Protein AF-A0A564YZJ4-F1 (afdb_monomer)

Organism: Hymenolepis diminuta (NCBI:txid6216)

Secondary structure (DSSP, 8-state):
---PPPEEEEEES--BTTB-GGGGGS--TT-----PPTTPPSP--EEEEESS------------TTS--S------------

Foldseek 3Di:
DDDDFQKAWDDWPAWDPVAPQRLVNDDDPPRPHTDGDPPDDDDIDIDIDTPDDDDDDDDDDDDDPVGDDPDDDDDDDDPPDD

InterPro domains:
  IPR008979 Galactose-binding-like domain superfamily [SSF49785] (4-79)
  IPR048739 Centrosomal protein CEP104, N-terminal domain [PF21038] (33-79)
  IPR052607 Centrosomal protein 104 kDa-like [PTHR13371] (1-80)

pLDDT: mean 91.57, std 10.17, range [35.22, 97.94]

Mean predicted aligned error: 4.1 Å

Sequence (82 aa):
MLHKIKFRILHITSQDDQFPARELNHISPSTKGWRSAKNCPYPQQIVVELERPSRIRKIQILSHQYLIASKVEFFVGDSYGN

Solvent-accessible surface area (backbone atoms only — not comparable to full-atom values): 5852 Å² total; per-residue (Å²): 132,94,72,88,80,61,53,40,74,74,46,61,74,58,46,25,91,91,22,38,59,73,34,64,57,51,86,55,99,81,46,83,30,63,39,63,33,84,92,60,75,80,85,78,53,75,42,69,43,57,83,55,98,72,88,85,86,80,87,87,86,88,65,56,91,92,62,64,74,93,73,87,84,90,84,85,81,77,87,78,78,127

Structure (mmCIF, N/CA/C/O backbone):
data_AF-A0A564YZJ4-F1
#
_entry.id   AF-A0A564YZJ4-F1
#
loop_
_atom_site.group_PDB
_atom_site.id
_atom_site.type_symbol
_atom_site.label_atom_id
_atom_site.label_alt_id
_atom_site.label_comp_id
_atom_site.label_asym_id
_atom_site.label_entity_id
_atom_site.label_seq_id
_atom_site.pdbx_PDB_ins_code
_atom_site.Cartn_x
_atom_site.Cartn_y
_atom_site.Cartn_z
_atom_site.occupancy
_atom_site.B_iso_or_equiv
_atom_site.auth_seq_id
_atom_site.auth_comp_id
_atom_site.auth_asym_id
_atom_site.auth_atom_id
_atom_site.pdbx_PDB_model_num
ATOM 1 N N . MET A 1 1 ? -13.564 8.728 19.694 1.00 71.00 1 MET A N 1
ATOM 2 C CA . MET A 1 1 ? -12.264 9.272 19.235 1.00 71.00 1 MET A CA 1
ATOM 3 C C . MET A 1 1 ? -11.813 8.474 18.009 1.00 71.00 1 MET A C 1
ATOM 5 O O . MET A 1 1 ? -12.094 7.282 17.967 1.00 71.00 1 MET A O 1
ATOM 9 N N . LEU A 1 2 ? -11.213 9.095 16.987 1.00 81.69 2 LEU A N 1
ATOM 10 C CA . LEU A 1 2 ? -10.669 8.355 15.836 1.00 81.69 2 LEU A CA 1
ATOM 11 C C . LEU A 1 2 ? -9.359 7.678 16.257 1.00 81.69 2 LEU A C 1
ATOM 13 O O . LEU A 1 2 ? -8.450 8.357 16.717 1.00 81.69 2 LEU A O 1
ATOM 17 N N . HIS A 1 3 ? -9.268 6.360 16.094 1.00 89.56 3 HIS A N 1
ATOM 18 C CA . HIS A 1 3 ? -8.039 5.596 16.319 1.00 89.56 3 HIS A CA 1
ATOM 19 C C . HIS A 1 3 ? -7.508 5.012 15.006 1.00 89.56 3 HIS A C 1
ATOM 21 O O . HIS A 1 3 ? -8.291 4.707 14.099 1.00 89.56 3 HIS A O 1
ATOM 27 N N . LYS A 1 4 ? -6.186 4.833 14.915 1.00 91.25 4 LYS A N 1
ATOM 28 C CA . LYS A 1 4 ? -5.557 4.124 13.796 1.00 91.25 4 LYS A CA 1
ATOM 29 C C . LYS A 1 4 ? -5.997 2.659 13.834 1.00 91.25 4 LYS A C 1
ATOM 31 O O . LYS A 1 4 ? -5.779 1.979 14.832 1.00 91.25 4 LYS A O 1
ATOM 36 N N . ILE A 1 5 ? -6.614 2.194 12.752 1.00 93.75 5 ILE A N 1
ATOM 37 C CA . ILE A 1 5 ? -6.955 0.782 12.581 1.00 93.75 5 ILE A CA 1
ATOM 38 C C . ILE A 1 5 ? -5.681 0.070 12.132 1.00 93.75 5 ILE A C 1
ATOM 40 O O . ILE A 1 5 ? -5.062 0.467 11.142 1.00 93.75 5 ILE A O 1
ATOM 44 N N . LYS A 1 6 ? -5.263 -0.937 12.896 1.00 94.31 6 LYS A N 1
ATOM 45 C CA . LYS A 1 6 ? -4.147 -1.798 12.520 1.00 94.31 6 LYS A CA 1
ATOM 46 C C . LYS A 1 6 ? -4.605 -2.797 11.461 1.00 94.31 6 LYS A C 1
ATOM 48 O O . LYS A 1 6 ? -5.747 -3.259 11.480 1.00 94.31 6 LYS A O 1
ATOM 53 N N . PHE A 1 7 ? -3.703 -3.103 10.543 1.00 94.56 7 PHE A N 1
ATOM 54 C CA . PHE A 1 7 ? -3.928 -4.043 9.459 1.00 94.56 7 PHE A CA 1
ATOM 55 C C . PHE A 1 7 ? -2.636 -4.796 9.159 1.00 94.56 7 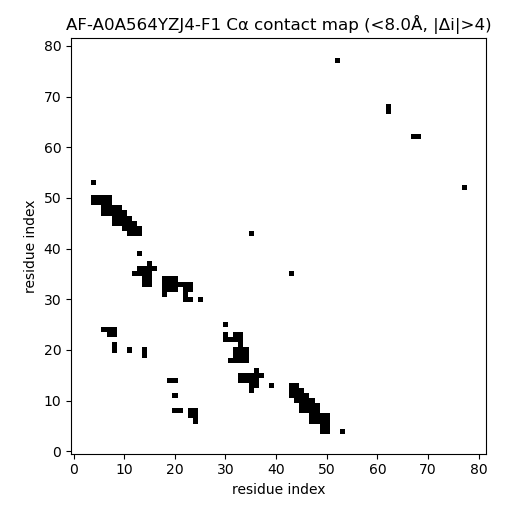PHE A C 1
ATOM 57 O O . PHE A 1 7 ? -1.551 -4.358 9.548 1.00 94.56 7 PHE A O 1
ATOM 64 N N . ARG A 1 8 ? -2.761 -5.889 8.413 1.00 95.06 8 ARG A N 1
ATOM 65 C CA . ARG A 1 8 ? -1.637 -6.575 7.777 1.00 95.06 8 ARG A CA 1
ATOM 66 C C . ARG A 1 8 ? -1.897 -6.763 6.291 1.00 95.06 8 ARG A C 1
ATOM 68 O O . ARG A 1 8 ? -3.046 -6.877 5.873 1.00 95.06 8 ARG A O 1
ATOM 75 N N . ILE A 1 9 ? -0.839 -6.816 5.494 1.00 96.00 9 ILE A N 1
ATOM 76 C CA . ILE A 1 9 ? -0.930 -7.218 4.092 1.00 96.00 9 ILE A CA 1
ATOM 77 C C . ILE A 1 9 ? -1.293 -8.702 4.029 1.00 96.00 9 ILE A C 1
ATOM 79 O O . ILE A 1 9 ? -0.598 -9.536 4.607 1.00 96.00 9 ILE A O 1
ATOM 83 N N . LEU A 1 10 ? -2.373 -9.009 3.315 1.00 95.12 10 LEU A N 1
ATOM 84 C CA . LEU A 1 10 ? -2.841 -10.369 3.059 1.00 95.12 10 LEU A CA 1
ATOM 85 C C . LEU A 1 10 ? -2.430 -10.843 1.662 1.00 95.12 10 LEU A C 1
ATOM 87 O O . LEU A 1 10 ? -2.014 -11.984 1.490 1.00 95.12 10 LEU A O 1
ATOM 91 N N . HIS A 1 11 ? -2.536 -9.963 0.666 1.00 96.12 11 HIS A N 1
ATOM 92 C CA . HIS A 1 11 ? -2.230 -10.289 -0.722 1.00 96.12 11 HIS A CA 1
ATOM 93 C C . HIS A 1 11 ? -1.718 -9.066 -1.484 1.00 96.12 11 HIS A C 1
ATOM 95 O O . HIS A 1 11 ? -2.092 -7.929 -1.190 1.00 96.12 11 HIS A O 1
ATOM 101 N N . ILE A 1 12 ? -0.882 -9.325 -2.487 1.00 97.50 12 ILE A N 1
ATOM 102 C CA . ILE A 1 12 ? -0.424 -8.361 -3.485 1.00 97.50 12 ILE A CA 1
ATOM 103 C C . ILE A 1 12 ? -0.349 -9.036 -4.852 1.00 97.50 12 ILE A C 1
ATOM 105 O O . ILE A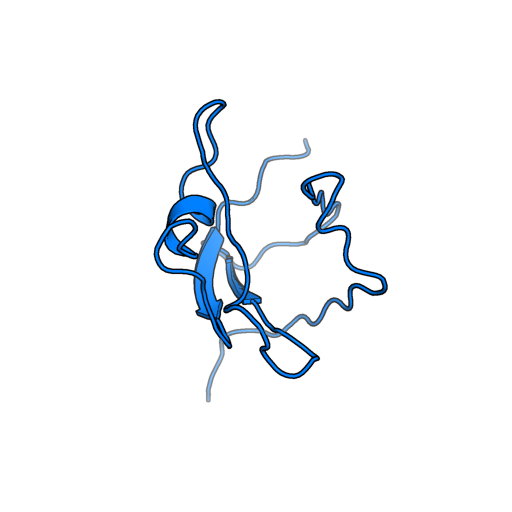 1 12 ? 0.035 -10.200 -4.949 1.00 97.50 12 ILE A O 1
ATOM 109 N N . THR A 1 13 ? -0.637 -8.286 -5.911 1.00 97.88 13 THR A N 1
ATOM 110 C CA . THR A 1 13 ? -0.459 -8.773 -7.289 1.00 97.88 13 THR A CA 1
ATOM 111 C C . THR A 1 13 ? 1.010 -8.858 -7.687 1.00 97.88 13 THR A C 1
ATOM 113 O O . THR A 1 13 ? 1.401 -9.752 -8.432 1.00 97.88 13 THR A O 1
ATOM 116 N N . SER A 1 14 ? 1.835 -7.918 -7.217 1.00 97.94 14 SER A N 1
ATOM 117 C CA . SER A 1 14 ? 3.280 -7.917 -7.442 1.00 97.94 14 SER A CA 1
ATOM 118 C C . SER A 1 14 ? 4.015 -7.044 -6.423 1.00 97.94 14 SER A C 1
ATOM 120 O O . SER A 1 14 ? 3.405 -6.257 -5.693 1.00 97.94 14 SER A O 1
ATOM 122 N N . GLN A 1 15 ? 5.339 -7.166 -6.382 1.00 97.75 15 GLN A N 1
ATOM 123 C CA . GLN A 1 15 ? 6.212 -6.258 -5.645 1.00 97.75 15 GLN A CA 1
ATOM 124 C C . GLN A 1 15 ? 7.575 -6.134 -6.324 1.00 97.75 15 GLN A C 1
ATOM 126 O O . GLN A 1 15 ? 7.998 -7.027 -7.055 1.00 97.75 15 GLN A O 1
ATOM 131 N N . ASP A 1 16 ? 8.259 -5.031 -6.053 1.00 97.31 16 ASP A N 1
ATOM 132 C CA . ASP A 1 16 ? 9.687 -4.867 -6.296 1.00 97.31 16 ASP A CA 1
ATOM 133 C C . ASP A 1 16 ? 10.480 -5.389 -5.087 1.00 97.31 16 ASP A C 1
ATOM 135 O O . ASP A 1 16 ? 10.158 -5.054 -3.946 1.00 97.31 16 ASP A O 1
ATOM 139 N N . ASP A 1 17 ? 11.531 -6.175 -5.321 1.00 95.12 17 ASP A N 1
ATOM 140 C CA . ASP A 1 17 ? 12.331 -6.800 -4.256 1.00 95.12 17 ASP A CA 1
ATOM 141 C C . ASP A 1 17 ? 12.951 -5.789 -3.280 1.00 95.12 17 ASP A C 1
ATOM 143 O O . ASP A 1 17 ? 13.174 -6.099 -2.107 1.00 95.12 17 ASP A O 1
ATOM 147 N N . GLN A 1 18 ? 13.213 -4.559 -3.734 1.00 95.56 18 GLN A N 1
ATOM 148 C CA . GLN A 1 18 ? 13.759 -3.496 -2.886 1.00 95.56 18 GLN A CA 1
ATOM 149 C C . GLN A 1 18 ? 12.684 -2.782 -2.051 1.00 95.56 18 GLN A C 1
ATOM 151 O O . GLN A 1 18 ? 13.026 -2.108 -1.074 1.00 95.56 18 GLN A O 1
ATOM 156 N N . PHE A 1 19 ? 11.408 -2.926 -2.426 1.00 96.06 19 PHE A N 1
ATOM 157 C CA . PHE A 1 19 ? 10.244 -2.271 -1.819 1.00 96.06 19 PHE A CA 1
ATOM 158 C C . PHE A 1 19 ? 9.100 -3.285 -1.599 1.00 96.06 19 PHE A C 1
ATOM 160 O O . PHE A 1 19 ? 8.024 -3.157 -2.197 1.00 96.06 19 PHE A O 1
ATOM 167 N N . PRO A 1 20 ? 9.324 -4.329 -0.777 1.00 95.94 20 PRO A N 1
ATOM 168 C CA . PRO A 1 20 ? 8.369 -5.416 -0.599 1.00 95.94 20 PRO A CA 1
ATOM 169 C C . PRO A 1 20 ? 7.166 -4.993 0.251 1.00 95.94 20 PRO A C 1
ATOM 171 O O . PRO A 1 20 ? 7.273 -4.165 1.154 1.00 95.94 20 PRO A O 1
ATOM 174 N N . ALA A 1 21 ? 6.014 -5.634 0.045 1.00 95.88 21 ALA A N 1
ATOM 175 C CA . ALA A 1 21 ? 4.759 -5.230 0.690 1.00 95.88 21 ALA A CA 1
ATOM 176 C C . ALA A 1 21 ? 4.775 -5.340 2.221 1.00 95.88 21 ALA A C 1
ATOM 178 O O . ALA A 1 21 ? 4.060 -4.605 2.900 1.00 95.88 21 ALA A O 1
ATOM 179 N N . ARG A 1 22 ? 5.635 -6.203 2.780 1.00 93.12 22 ARG A N 1
ATOM 180 C CA . ARG A 1 22 ? 5.829 -6.330 4.234 1.00 93.12 22 ARG A CA 1
ATOM 181 C C . ARG A 1 22 ? 6.213 -5.011 4.913 1.00 93.12 22 ARG A C 1
ATOM 183 O O . ARG A 1 22 ? 5.895 -4.838 6.084 1.00 93.12 22 ARG A O 1
ATOM 190 N N . GLU A 1 23 ? 6.839 -4.081 4.186 1.00 94.75 23 GLU A N 1
ATOM 191 C CA . GLU A 1 23 ? 7.168 -2.741 4.688 1.00 94.75 23 GLU A CA 1
ATOM 192 C C . GLU A 1 23 ? 5.909 -1.965 5.110 1.00 94.75 23 GLU A C 1
ATOM 194 O O . GLU A 1 23 ? 5.959 -1.160 6.034 1.00 94.75 23 GLU A O 1
ATOM 199 N N . LEU A 1 24 ? 4.746 -2.237 4.505 1.00 93.62 24 LEU A N 1
ATOM 200 C CA . LEU A 1 24 ? 3.486 -1.577 4.862 1.00 93.62 24 LEU A CA 1
ATOM 201 C C . LEU A 1 24 ? 2.910 -2.044 6.208 1.00 93.62 24 LEU A C 1
ATOM 203 O O . LEU A 1 24 ? 2.108 -1.322 6.801 1.00 93.62 24 LEU A O 1
ATOM 207 N N . ASN A 1 25 ? 3.327 -3.210 6.718 1.00 91.62 25 ASN A N 1
ATOM 208 C CA . ASN A 1 25 ? 2.902 -3.701 8.036 1.00 91.62 25 ASN A CA 1
ATOM 209 C C . ASN A 1 25 ? 3.511 -2.876 9.182 1.00 91.62 25 ASN A C 1
ATOM 211 O O . ASN A 1 25 ? 2.954 -2.819 10.279 1.00 91.62 25 ASN A O 1
ATOM 215 N N . HIS A 1 26 ? 4.645 -2.213 8.932 1.00 86.75 26 HIS A N 1
ATOM 216 C CA . HIS A 1 26 ? 5.382 -1.439 9.925 1.00 86.75 26 HIS A CA 1
ATOM 217 C C . HIS A 1 26 ? 5.663 -0.037 9.390 1.00 86.75 26 HIS A C 1
ATOM 219 O O . HIS A 1 26 ? 6.658 0.195 8.714 1.00 86.75 26 HIS A O 1
ATOM 225 N N . ILE A 1 27 ? 4.783 0.914 9.713 1.00 83.00 27 ILE A N 1
ATOM 226 C CA . ILE A 1 27 ? 4.943 2.315 9.304 1.00 83.00 27 ILE A CA 1
ATOM 227 C C . ILE A 1 27 ? 5.788 3.061 10.342 1.00 83.00 27 ILE A C 1
ATOM 229 O O . ILE A 1 27 ? 5.329 3.305 11.459 1.00 83.00 27 ILE A O 1
ATOM 233 N N . SER A 1 28 ? 6.987 3.465 9.938 1.00 86.19 28 SER A N 1
ATOM 234 C CA . SER A 1 28 ? 7.926 4.332 10.642 1.00 86.19 28 SER A CA 1
ATOM 235 C C . SER A 1 28 ? 8.472 5.394 9.667 1.00 86.19 28 SER A C 1
ATOM 237 O O . SER A 1 28 ? 8.269 5.286 8.455 1.00 86.19 28 SER A O 1
ATOM 239 N N . PRO A 1 29 ? 9.194 6.418 10.154 1.00 85.31 29 PRO A N 1
ATOM 240 C CA . PRO A 1 29 ? 9.866 7.381 9.280 1.00 85.31 29 PRO A CA 1
ATOM 241 C C . PRO A 1 29 ? 10.917 6.768 8.338 1.00 85.31 29 PRO A C 1
ATOM 243 O O . PRO A 1 29 ? 11.287 7.405 7.358 1.00 85.31 29 PRO A O 1
ATOM 246 N N . SER A 1 30 ? 11.411 5.559 8.630 1.00 86.75 30 SER A N 1
ATOM 247 C CA . SER A 1 30 ? 12.416 4.856 7.822 1.00 86.75 30 SER A CA 1
ATOM 248 C C . SER A 1 30 ? 11.828 3.790 6.893 1.00 86.75 30 SER A C 1
ATOM 250 O O . SER A 1 30 ? 12.577 3.159 6.146 1.00 86.75 30 SER A O 1
ATOM 252 N N . THR A 1 31 ? 10.509 3.578 6.924 1.00 90.00 31 THR A N 1
ATOM 253 C CA . THR A 1 31 ? 9.825 2.601 6.073 1.00 90.00 31 THR A CA 1
ATOM 254 C C . THR A 1 31 ? 10.002 2.954 4.603 1.00 90.00 31 THR A C 1
ATOM 256 O O . THR A 1 31 ? 9.660 4.056 4.174 1.00 90.00 31 THR A O 1
ATOM 259 N N . LYS A 1 32 ? 10.485 1.995 3.807 1.00 90.62 32 LYS A N 1
ATOM 260 C CA . LYS A 1 32 ? 10.672 2.196 2.359 1.00 90.62 32 LYS A CA 1
ATOM 261 C C . LYS A 1 32 ? 9.350 2.208 1.593 1.00 90.62 32 LYS A C 1
ATOM 263 O O . LYS A 1 32 ? 9.252 2.819 0.532 1.00 90.62 32 LYS A O 1
ATOM 268 N N . GLY A 1 33 ? 8.342 1.537 2.143 1.00 94.06 33 GLY A N 1
ATOM 269 C CA . GLY A 1 33 ? 7.033 1.361 1.529 1.00 94.06 33 GLY A CA 1
ATOM 270 C C . GLY A 1 33 ? 7.012 0.217 0.520 1.00 94.06 33 GLY A C 1
ATOM 271 O O . GLY A 1 33 ? 7.915 -0.617 0.474 1.00 94.06 33 GLY A O 1
ATOM 272 N N . TRP A 1 34 ? 5.952 0.183 -0.280 1.00 96.06 34 TRP A N 1
ATOM 273 C CA . TRP A 1 34 ? 5.742 -0.819 -1.318 1.00 96.06 34 TRP A CA 1
ATOM 274 C C . TRP A 1 34 ? 5.808 -0.185 -2.702 1.00 96.06 34 TRP A C 1
ATOM 276 O O . TRP A 1 34 ? 5.364 0.949 -2.902 1.00 96.06 34 TRP A O 1
ATOM 286 N N . ARG A 1 35 ? 6.309 -0.954 -3.665 1.00 97.00 35 ARG A N 1
ATOM 287 C CA . ARG A 1 35 ? 6.234 -0.641 -5.089 1.00 97.00 35 ARG A CA 1
ATOM 288 C C . ARG A 1 35 ? 5.847 -1.904 -5.842 1.00 97.00 35 ARG A C 1
ATOM 290 O O . ARG A 1 35 ? 6.348 -2.978 -5.519 1.00 97.00 35 ARG A O 1
ATOM 297 N N . SER A 1 36 ? 4.992 -1.778 -6.851 1.00 97.25 36 SER A N 1
ATOM 298 C CA . SER A 1 36 ? 4.714 -2.872 -7.780 1.00 97.25 36 SER A CA 1
ATOM 299 C C . SER A 1 36 ? 5.976 -3.277 -8.550 1.00 97.25 36 SER A C 1
ATOM 301 O O . SER A 1 36 ? 6.927 -2.500 -8.672 1.00 97.25 36 SER A O 1
ATOM 303 N N . ALA A 1 37 ? 5.995 -4.493 -9.094 1.00 97.56 37 ALA A N 1
ATOM 304 C CA . ALA A 1 37 ? 7.098 -4.932 -9.940 1.00 97.56 37 ALA A CA 1
ATOM 305 C C . ALA A 1 37 ? 7.261 -4.007 -11.162 1.00 97.56 37 ALA A C 1
ATOM 307 O O . ALA A 1 37 ? 6.297 -3.422 -11.670 1.00 97.56 37 ALA A O 1
ATOM 308 N N . LYS A 1 38 ? 8.493 -3.879 -11.663 1.00 94.81 38 LYS A N 1
ATOM 309 C CA . LYS A 1 38 ? 8.763 -3.114 -12.888 1.00 94.81 38 LYS A CA 1
ATOM 310 C C . LYS A 1 38 ? 8.011 -3.731 -14.068 1.00 94.81 38 LYS A C 1
ATOM 312 O O . LYS A 1 38 ? 7.952 -4.950 -14.186 1.00 94.81 38 LYS A O 1
ATOM 317 N N . ASN A 1 39 ? 7.476 -2.883 -14.947 1.00 95.00 39 ASN A N 1
ATOM 318 C CA . ASN A 1 39 ? 6.733 -3.295 -16.146 1.00 95.00 39 ASN A CA 1
ATOM 319 C C . ASN A 1 39 ? 5.546 -4.241 -15.863 1.00 95.00 39 ASN A C 1
ATOM 321 O O . ASN A 1 39 ? 5.171 -5.034 -16.723 1.00 95.00 39 ASN A O 1
ATOM 325 N N . CYS A 1 40 ? 4.953 -4.180 -14.665 1.00 95.94 40 CYS A N 1
ATOM 326 C CA . CYS A 1 40 ? 3.743 -4.939 -14.363 1.00 95.94 40 CYS A CA 1
ATOM 327 C C . CYS A 1 40 ? 2.531 -4.400 -15.152 1.00 95.94 40 CYS A C 1
ATOM 329 O O . CYS A 1 40 ? 2.431 -3.190 -15.383 1.00 95.94 40 CYS A O 1
ATOM 331 N N . PRO A 1 41 ? 1.588 -5.269 -15.553 1.00 96.44 41 PRO A N 1
ATOM 332 C CA . PRO A 1 41 ? 0.318 -4.820 -16.108 1.00 96.44 41 PRO A CA 1
ATOM 333 C C . PRO A 1 41 ? -0.538 -4.176 -15.012 1.00 96.44 41 PRO A C 1
ATOM 335 O O . PRO A 1 41 ? -0.520 -4.612 -13.863 1.00 96.44 41 PRO A O 1
ATOM 338 N N . TYR A 1 42 ? -1.317 -3.158 -15.361 1.00 95.62 42 TYR A N 1
ATOM 339 C CA . TYR A 1 42 ? -2.301 -2.566 -14.454 1.00 95.62 42 TYR A CA 1
ATOM 340 C C . TYR A 1 42 ? -3.698 -3.147 -14.728 1.00 95.62 42 TYR A C 1
ATOM 342 O O . TYR A 1 42 ? -3.997 -3.456 -15.883 1.00 95.62 42 TYR A O 1
ATOM 350 N N . PRO A 1 43 ? -4.562 -3.285 -13.702 1.00 96.94 43 PRO A N 1
ATOM 351 C CA . PRO A 1 43 ? -4.409 -2.776 -12.335 1.00 96.94 43 PRO A CA 1
ATOM 352 C C . PRO A 1 43 ? -3.475 -3.614 -11.448 1.00 96.94 43 PRO A C 1
ATOM 354 O O . PRO A 1 43 ? -3.301 -4.811 -11.646 1.00 96.94 43 PRO A O 1
ATOM 357 N N . GLN A 1 44 ? -2.903 -2.963 -10.434 1.00 97.56 44 GLN A N 1
ATOM 358 C CA . GLN A 1 44 ? -2.209 -3.621 -9.325 1.00 97.56 44 GLN A CA 1
ATOM 359 C C . GLN A 1 44 ? -3.097 -3.574 -8.082 1.00 97.56 44 GLN A C 1
ATOM 361 O O . GLN A 1 44 ? -3.806 -2.590 -7.869 1.00 97.56 44 GLN A O 1
ATOM 366 N N . GLN A 1 45 ? -3.063 -4.628 -7.268 1.00 97.06 45 GLN A N 1
ATOM 367 C CA . GLN A 1 45 ? -3.928 -4.766 -6.099 1.00 97.06 45 GLN A CA 1
ATOM 368 C C . GLN A 1 45 ? -3.110 -5.049 -4.842 1.00 97.06 45 GLN A C 1
ATOM 370 O O . GLN A 1 45 ? -2.125 -5.788 -4.866 1.00 97.06 45 GLN A O 1
ATOM 375 N N . ILE A 1 46 ? -3.571 -4.469 -3.736 1.00 96.69 46 ILE A N 1
ATOM 376 C CA . ILE A 1 46 ? -3.116 -4.761 -2.380 1.00 96.69 46 ILE A CA 1
ATOM 377 C C . ILE A 1 46 ? -4.364 -5.094 -1.572 1.00 96.69 46 ILE A C 1
ATOM 379 O O . ILE A 1 46 ? -5.304 -4.300 -1.530 1.00 96.69 46 ILE A O 1
ATOM 383 N N . VAL A 1 47 ? -4.364 -6.248 -0.915 1.00 96.25 47 VAL A N 1
ATOM 384 C CA . VAL A 1 47 ? -5.415 -6.641 0.023 1.00 96.25 47 VAL A CA 1
ATOM 385 C C . VAL A 1 47 ? -4.849 -6.546 1.427 1.00 96.25 47 VAL A C 1
ATOM 387 O O . VAL A 1 47 ? -3.802 -7.129 1.725 1.00 96.25 47 VAL A O 1
ATOM 390 N N . VAL A 1 48 ? -5.549 -5.812 2.287 1.00 95.19 48 VAL A N 1
ATOM 391 C CA . VAL A 1 48 ? -5.216 -5.694 3.704 1.00 95.19 4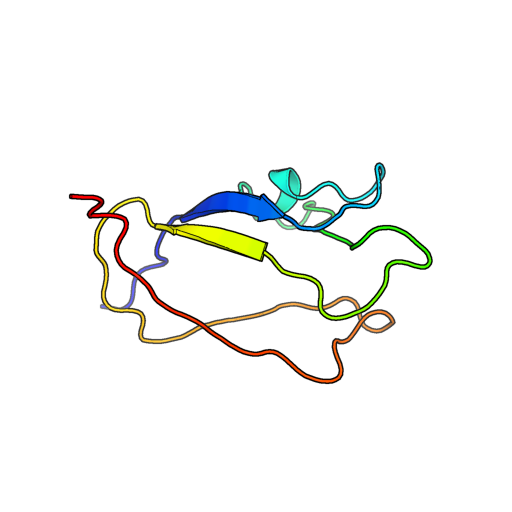8 VAL A CA 1
ATOM 392 C C . VAL A 1 48 ? -6.297 -6.346 4.544 1.00 95.19 48 VAL A C 1
ATOM 394 O O . VAL A 1 48 ? -7.485 -6.184 4.276 1.00 95.19 48 VAL A O 1
ATOM 397 N N . GLU A 1 49 ? -5.881 -7.059 5.578 1.00 94.94 49 GLU A N 1
ATOM 398 C CA . GLU A 1 49 ? -6.779 -7.581 6.597 1.00 94.94 49 GLU A CA 1
ATOM 399 C C . GLU A 1 49 ? -6.706 -6.678 7.827 1.00 94.94 49 GLU A C 1
ATOM 401 O O . GLU A 1 49 ? -5.620 -6.400 8.342 1.00 94.94 49 GLU A O 1
ATOM 406 N N . LEU A 1 50 ? -7.863 -6.204 8.290 1.00 94.50 50 LEU A N 1
ATOM 407 C CA . LEU A 1 50 ? -7.969 -5.447 9.535 1.00 94.50 50 LEU A CA 1
ATOM 408 C C . LEU A 1 50 ? -7.895 -6.419 10.718 1.00 94.50 50 LEU A C 1
ATOM 410 O O . LEU A 1 50 ? -8.507 -7.479 10.670 1.00 94.50 50 LEU A O 1
ATOM 414 N N . GLU A 1 51 ? -7.229 -6.041 11.815 1.00 92.69 51 GLU A N 1
ATOM 415 C CA . GLU A 1 51 ? -7.114 -6.915 13.006 1.00 92.69 51 GLU A CA 1
ATOM 416 C C . GLU A 1 51 ? -8.470 -7.329 13.608 1.00 92.69 51 GLU A C 1
ATOM 418 O O . GLU A 1 51 ? -8.564 -8.320 14.327 1.00 92.69 51 GLU A O 1
ATOM 423 N N . ARG A 1 52 ? -9.520 -6.545 13.350 1.00 92.50 52 ARG A N 1
ATOM 424 C CA . ARG A 1 52 ? -10.901 -6.823 13.752 1.00 92.50 52 ARG A CA 1
ATOM 425 C C . ARG A 1 52 ? -11.878 -6.121 12.812 1.00 92.50 52 ARG A C 1
ATOM 427 O O . ARG A 1 52 ? -11.525 -5.051 12.292 1.00 92.50 52 ARG A O 1
ATOM 434 N N . PRO A 1 53 ? -13.118 -6.624 12.669 1.00 92.06 53 PRO A N 1
ATOM 435 C CA . PRO A 1 53 ? -14.182 -5.905 11.979 1.00 92.06 53 PRO A CA 1
ATOM 436 C C . PRO A 1 53 ? -14.278 -4.466 12.494 1.00 92.06 53 PRO A C 1
ATOM 438 O O . PRO A 1 53 ? -14.382 -4.219 13.697 1.00 92.06 53 PRO A O 1
ATOM 441 N N . SER A 1 54 ? -14.137 -3.502 11.587 1.00 92.06 54 SER A N 1
ATOM 442 C CA . SER A 1 54 ? -13.972 -2.094 11.941 1.00 92.06 54 SER A CA 1
ATOM 443 C C . SER A 1 54 ? -14.668 -1.197 10.929 1.00 92.06 54 SER A C 1
ATOM 445 O O . SER A 1 54 ? -14.569 -1.398 9.722 1.00 92.06 54 SER A O 1
ATOM 447 N N . ARG A 1 55 ? -15.302 -0.126 11.413 1.00 92.75 55 ARG A N 1
ATOM 448 C CA . ARG A 1 55 ? -15.849 0.921 10.544 1.00 92.75 55 ARG A CA 1
ATOM 449 C C . ARG A 1 55 ? -14.740 1.871 10.088 1.00 92.75 55 ARG A C 1
ATOM 451 O O . ARG A 1 55 ? -14.253 2.684 10.877 1.00 92.75 55 ARG A O 1
ATOM 458 N N . ILE A 1 56 ? -14.381 1.816 8.809 1.00 93.44 56 ILE A N 1
ATOM 459 C CA . ILE A 1 56 ? -13.411 2.736 8.201 1.00 93.44 56 ILE A CA 1
ATOM 460 C C . ILE A 1 56 ? -14.075 4.107 8.007 1.00 93.44 56 ILE A C 1
ATOM 462 O O . ILE A 1 56 ? -15.136 4.213 7.397 1.00 93.44 56 ILE A O 1
ATOM 466 N N . ARG A 1 57 ? -13.470 5.172 8.549 1.00 94.75 57 ARG A N 1
ATOM 467 C CA . ARG A 1 57 ? -13.978 6.559 8.416 1.00 94.75 57 ARG A CA 1
ATOM 468 C C . ARG A 1 57 ? -13.046 7.489 7.644 1.00 94.75 57 ARG A C 1
ATOM 470 O O . ARG A 1 57 ? -13.481 8.537 7.188 1.00 94.75 57 ARG A O 1
ATOM 477 N N . LYS A 1 58 ? -11.767 7.134 7.543 1.00 94.75 58 LYS A N 1
ATOM 478 C CA . LYS A 1 58 ? -10.740 7.895 6.832 1.00 94.75 58 LYS A CA 1
ATOM 479 C C . LYS A 1 58 ? -9.692 6.922 6.317 1.00 94.75 58 LYS A C 1
ATOM 481 O O . LYS A 1 58 ? -9.234 6.069 7.075 1.00 94.75 58 LYS A O 1
ATOM 486 N N . ILE A 1 59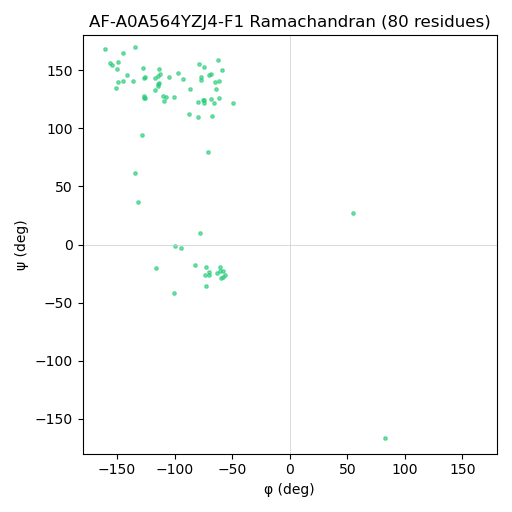 ? -9.301 7.097 5.062 1.00 94.06 59 ILE A N 1
ATOM 487 C CA . ILE A 1 59 ? -8.165 6.414 4.451 1.00 94.06 59 ILE A CA 1
ATOM 488 C C . ILE A 1 59 ? -7.126 7.481 4.125 1.00 94.06 59 ILE A C 1
ATOM 490 O O . ILE A 1 59 ? -7.468 8.570 3.667 1.00 94.06 59 ILE A O 1
ATOM 494 N N . GLN A 1 60 ? -5.863 7.188 4.411 1.00 93.44 60 GLN A N 1
ATOM 495 C CA . GLN A 1 60 ? -4.741 8.054 4.081 1.00 93.44 60 GLN A CA 1
ATOM 496 C C . GLN A 1 60 ? -3.734 7.240 3.282 1.00 93.44 60 GLN A C 1
ATOM 498 O O . GLN A 1 60 ? -3.300 6.184 3.736 1.00 93.44 60 GLN A O 1
ATOM 503 N N . ILE A 1 61 ? -3.365 7.749 2.110 1.00 92.94 61 ILE A N 1
ATOM 504 C CA . ILE A 1 61 ? -2.365 7.148 1.233 1.00 92.94 61 ILE A CA 1
ATOM 505 C C . ILE A 1 61 ? -1.212 8.135 1.110 1.00 92.94 61 ILE A C 1
ATOM 507 O O . ILE A 1 61 ? -1.428 9.321 0.870 1.00 92.94 61 ILE A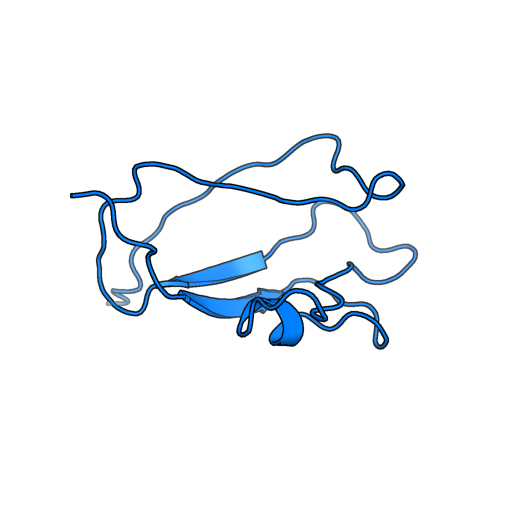 O 1
ATOM 511 N N . LEU A 1 62 ? 0.007 7.629 1.270 1.00 92.62 62 LEU A N 1
ATOM 512 C CA . LEU A 1 62 ? 1.232 8.344 0.944 1.00 92.62 62 LEU A CA 1
ATOM 513 C C . LEU A 1 62 ? 1.836 7.677 -0.290 1.00 92.62 62 LEU A C 1
ATOM 515 O O . LEU A 1 62 ? 2.074 6.473 -0.278 1.00 92.62 62 LEU A O 1
ATOM 519 N N . SER A 1 63 ? 2.052 8.448 -1.352 1.00 93.31 63 SER A N 1
ATOM 520 C CA . SER A 1 63 ? 2.717 7.983 -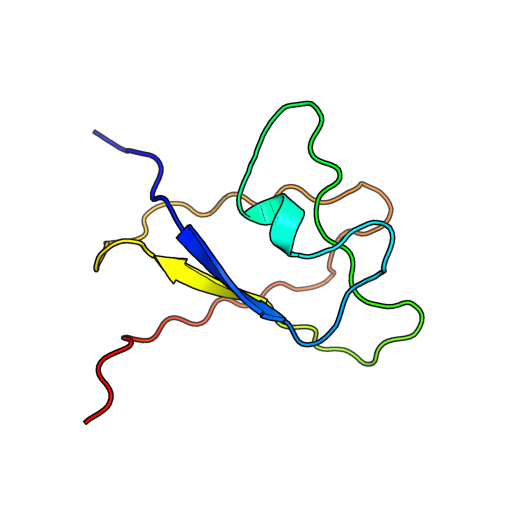2.572 1.00 93.31 63 SER A CA 1
ATOM 521 C C . SER A 1 63 ? 4.038 8.713 -2.744 1.00 93.31 63 SER A C 1
ATOM 523 O O . SER A 1 63 ? 4.139 9.900 -2.433 1.00 93.31 63 SER A O 1
ATOM 525 N N . HIS A 1 64 ? 5.041 8.016 -3.269 1.00 92.31 64 HIS A N 1
ATOM 526 C CA . HIS A 1 64 ? 6.260 8.669 -3.727 1.00 92.31 64 HIS A CA 1
ATOM 527 C C . HIS A 1 64 ? 5.925 9.584 -4.913 1.00 92.31 64 HIS A C 1
ATOM 529 O O . HIS A 1 64 ? 5.151 9.204 -5.790 1.00 92.31 64 HIS A O 1
ATOM 535 N N . GLN A 1 65 ? 6.526 10.770 -4.973 1.00 93.81 65 GLN A N 1
ATOM 536 C CA . GLN A 1 65 ? 6.180 11.829 -5.927 1.00 93.81 65 GLN A CA 1
ATOM 537 C C . GLN A 1 65 ? 6.350 11.436 -7.405 1.00 93.81 65 GLN A C 1
ATOM 539 O O . GLN A 1 65 ? 5.691 11.999 -8.270 1.00 93.81 65 GLN A O 1
ATOM 544 N N . TYR A 1 66 ? 7.193 10.442 -7.695 1.00 93.19 66 TYR A N 1
ATOM 545 C CA . TYR A 1 66 ? 7.392 9.897 -9.046 1.00 93.19 66 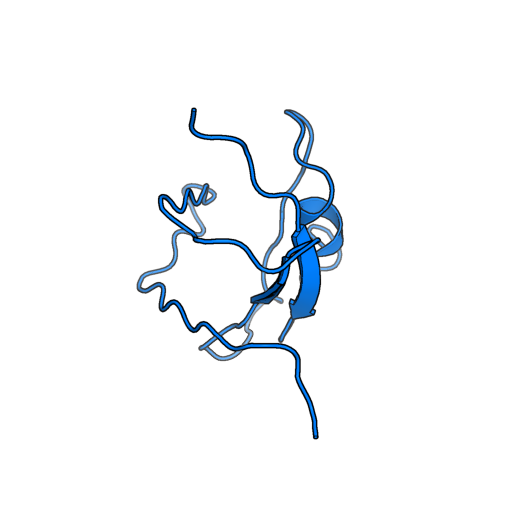TYR A CA 1
ATOM 546 C C . TYR A 1 66 ? 6.538 8.656 -9.358 1.00 93.19 66 TYR A C 1
ATOM 548 O O . TYR A 1 66 ? 6.624 8.118 -10.455 1.00 93.19 66 TYR A O 1
ATOM 556 N N . LEU A 1 67 ? 5.758 8.162 -8.394 1.00 93.94 67 LEU A N 1
ATOM 557 C CA . LEU A 1 67 ? 4.994 6.910 -8.480 1.00 93.94 67 LEU A CA 1
ATOM 558 C C . LEU A 1 67 ? 3.544 7.119 -8.017 1.00 93.94 67 LEU A C 1
ATOM 560 O O . LEU A 1 67 ? 2.967 6.274 -7.335 1.00 93.94 67 LEU A O 1
ATOM 564 N N . ILE A 1 68 ? 2.969 8.279 -8.334 1.00 95.12 68 ILE A N 1
ATOM 565 C CA . ILE A 1 68 ? 1.593 8.610 -7.962 1.00 95.12 68 ILE A CA 1
ATOM 566 C C . ILE A 1 68 ? 0.642 7.823 -8.869 1.00 95.12 68 ILE A C 1
ATOM 568 O O . ILE A 1 68 ? 0.689 7.954 -10.092 1.00 95.12 68 ILE A O 1
ATOM 572 N N . ALA A 1 69 ? -0.226 7.006 -8.271 1.00 95.00 69 ALA A N 1
ATOM 573 C CA . ALA A 1 69 ? -1.248 6.275 -9.011 1.00 95.00 69 ALA A CA 1
ATOM 574 C C . ALA A 1 69 ? -2.245 7.248 -9.664 1.00 95.00 69 ALA A C 1
ATOM 576 O O . ALA A 1 69 ? -2.749 8.159 -9.010 1.00 95.00 69 ALA A O 1
ATOM 577 N N . SER A 1 70 ? -2.569 7.029 -10.941 1.00 96.19 70 SER A N 1
ATOM 578 C CA . SER A 1 70 ? -3.549 7.846 -11.674 1.00 96.19 70 SER A CA 1
ATOM 579 C C . SER A 1 70 ? -4.990 7.625 -11.201 1.00 96.19 70 SER A C 1
ATOM 581 O O . SER A 1 70 ? -5.829 8.513 -11.333 1.00 96.19 70 SER A O 1
ATOM 583 N N . LYS A 1 71 ? -5.281 6.446 -10.640 1.00 96.75 71 LYS A N 1
ATOM 584 C CA . LYS A 1 71 ? -6.575 6.075 -10.065 1.00 96.75 71 LYS A CA 1
ATOM 585 C C . LYS A 1 71 ? -6.358 5.098 -8.913 1.00 96.75 71 LYS A C 1
ATOM 587 O O . LYS A 1 71 ? -5.527 4.198 -9.012 1.00 96.75 71 LYS A O 1
ATOM 592 N N . VAL A 1 72 ? -7.129 5.262 -7.841 1.00 96.62 72 VAL A N 1
ATOM 593 C CA . VAL A 1 72 ? -7.194 4.313 -6.724 1.00 96.62 72 VAL A CA 1
ATOM 594 C C . VAL A 1 72 ? -8.654 3.951 -6.495 1.00 96.62 72 VAL A C 1
ATOM 596 O O . VAL A 1 72 ? -9.496 4.835 -6.349 1.00 96.62 72 VAL A O 1
ATOM 599 N N . GLU A 1 73 ? -8.946 2.655 -6.465 1.00 97.56 73 GLU A N 1
ATOM 600 C CA . GLU A 1 73 ? -10.277 2.117 -6.186 1.00 97.56 73 GLU A CA 1
ATOM 601 C C . GLU A 1 73 ? -10.243 1.336 -4.877 1.00 97.56 73 GLU A C 1
ATOM 603 O O . GLU A 1 73 ? -9.296 0.595 -4.609 1.00 97.56 73 GLU A O 1
ATOM 608 N N . PHE A 1 74 ? -11.276 1.518 -4.056 1.00 96.12 74 PHE A N 1
ATOM 609 C CA . PHE A 1 74 ? -11.406 0.835 -2.776 1.00 96.12 74 PHE A CA 1
ATOM 610 C C . PHE A 1 74 ? -12.534 -0.178 -2.846 1.00 96.12 74 PHE A C 1
ATOM 612 O O . PHE A 1 74 ? -13.670 0.163 -3.170 1.00 96.12 74 PHE A O 1
ATOM 619 N N . PHE A 1 75 ? -12.206 -1.406 -2.469 1.00 95.62 75 PHE A N 1
ATOM 620 C 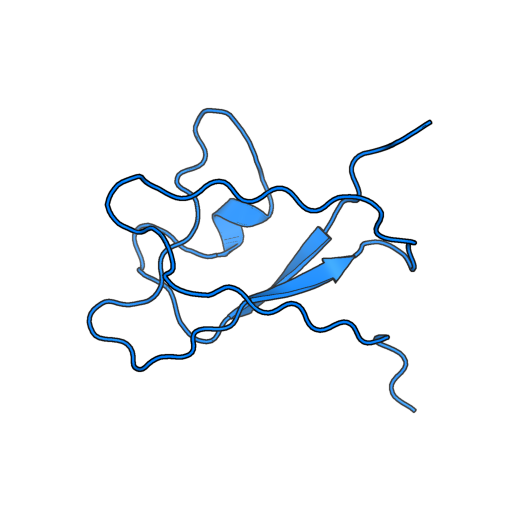CA . PHE A 1 75 ? -13.154 -2.492 -2.297 1.00 95.62 75 PHE A CA 1
ATOM 621 C C . PHE A 1 75 ? -13.129 -2.912 -0.831 1.00 95.62 75 PHE A C 1
ATOM 623 O O . PHE A 1 75 ? -12.081 -2.880 -0.183 1.00 95.62 75 PHE A O 1
ATOM 630 N N . VAL A 1 76 ? -14.292 -3.274 -0.303 1.00 93.62 76 VAL A N 1
ATOM 631 C CA . VAL A 1 76 ? -14.446 -3.799 1.054 1.00 93.62 7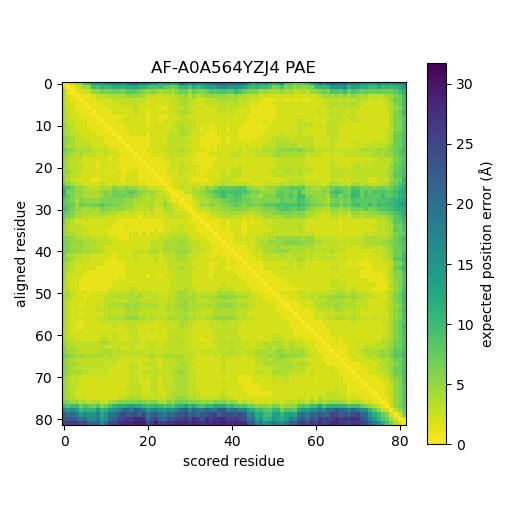6 VAL A CA 1
ATOM 632 C C . VAL A 1 76 ? -15.161 -5.135 0.971 1.00 93.62 76 VAL A C 1
ATOM 634 O O . VAL A 1 76 ? -16.036 -5.324 0.129 1.00 93.62 76 VAL A O 1
ATOM 637 N N . GLY A 1 77 ? -14.774 -6.053 1.839 1.00 91.00 77 GLY A N 1
ATOM 638 C CA . GLY A 1 77 ? -15.402 -7.353 1.978 1.00 91.00 77 GLY A CA 1
ATOM 639 C C . GLY A 1 77 ? -15.140 -7.876 3.377 1.00 91.00 77 GLY A C 1
ATOM 640 O O . GLY A 1 77 ? -14.171 -7.466 4.023 1.00 91.00 77 GLY A O 1
ATOM 641 N N . ASP A 1 78 ? -16.009 -8.765 3.831 1.00 85.12 78 ASP A N 1
ATOM 642 C CA . ASP A 1 78 ? -15.807 -9.472 5.084 1.00 85.12 78 ASP A CA 1
ATOM 643 C C . ASP A 1 78 ? -15.103 -10.802 4.806 1.00 85.12 78 ASP A C 1
ATOM 645 O O . ASP A 1 78 ? -15.377 -11.472 3.811 1.00 85.12 78 ASP A O 1
ATOM 649 N N . SER A 1 79 ? -14.200 -11.205 5.697 1.00 69.19 79 SER A N 1
ATOM 650 C CA . SER A 1 79 ? -13.493 -12.488 5.620 1.00 69.19 79 SER A CA 1
ATOM 651 C C . SER A 1 79 ? -14.341 -13.681 6.082 1.00 69.19 79 SER A C 1
ATOM 653 O O . SER A 1 79 ? -13.811 -14.784 6.221 1.00 69.19 79 SER A O 1
ATOM 655 N N . TYR A 1 80 ? -15.649 -13.493 6.303 1.00 56.03 80 TYR A N 1
ATOM 656 C CA . TYR A 1 80 ? -16.588 -14.581 6.573 1.00 56.03 80 TYR A CA 1
ATOM 657 C C . TYR A 1 80 ? -16.816 -15.395 5.295 1.00 56.03 80 TYR A C 1
ATOM 659 O O . TYR A 1 80 ? -17.812 -15.232 4.594 1.00 56.03 80 TYR A O 1
ATOM 667 N N . GLY A 1 81 ? -15.868 -16.281 4.999 1.00 49.19 81 GLY A N 1
ATOM 668 C CA . GLY A 1 81 ? -16.151 -17.473 4.221 1.00 49.19 81 GLY A CA 1
ATOM 669 C C . GLY A 1 81 ? -17.050 -18.389 5.046 1.00 49.19 81 GLY A C 1
ATOM 670 O O . GLY A 1 81 ? -16.606 -18.935 6.055 1.00 49.19 81 GLY A O 1
ATOM 671 N N . ASN A 1 82 ? -18.303 -18.517 4.621 1.00 35.22 82 ASN A N 1
ATOM 672 C CA . ASN A 1 82 ? -18.972 -19.814 4.589 1.00 35.22 82 ASN A CA 1
ATOM 673 C C . ASN A 1 82 ? -18.863 -20.335 3.158 1.00 35.22 82 ASN A C 1
ATOM 675 O O . ASN A 1 82 ? -19.076 -19.511 2.238 1.00 35.22 82 ASN A O 1
#

Radius of gyration: 13.74 Å; Cα contacts (8 Å, |Δi|>4): 81; chains: 1; bounding box: 33×32×35 Å